Protein AF-A0A848FCV7-F1 (afdb_monomer_lite)

Sequence (143 aa):
MVLKLSHLGAALLLAWAVGASAADIEPARCVAVLKLHSNDLAEQVKDGNAARRPELLQTLRQGAAFIGSAYLHDDLGDEDSAKDRLAAAEDEVRQLDAPQARALRTRCSTQADTLMQQAPGWQRKVVDHFAQARMKKLLQPPH

Organism: NCBI:txid2728836

Foldseek 3Di:
DDDDDDDDDPPPPPPPPPPPPPPPDPLLLLLLLLVVVLLVLLVCVLVPPVVSLVVSLLSQLLSLLSVLCDVVPDDPPDPPVSVVSNVVSNVVLVPDDPVRSVVSNVVSSVVSVVSLVPDDPVSSVVSNVRSVVVSVVSNDDDD

Secondary structure (DSSP, 8-state):
--------------------------HHHHHHHHHHHHHHHHHHHHTT-GGGHHHHHHHHHHHHHHHHHHHHHS-TT-HHHHHHHHHHHHHHHHTS-HHHHHHHHHHHHHHHHHHHHHS-HHHHHHHHHHHHHHHHHHTSPP-

Radius of gyration: 22.51 Å; chains: 1; bounding box: 93×53×38 Å

Structure (mmCIF, N/CA/C/O backbone):
data_AF-A0A848FCV7-F1
#
_entry.id   AF-A0A848FCV7-F1
#
loop_
_atom_site.group_PDB
_atom_site.id
_atom_site.type_symbol
_atom_site.label_atom_id
_atom_site.label_alt_id
_atom_site.label_comp_id
_atom_site.label_asym_id
_atom_site.label_entity_id
_atom_site.label_seq_id
_atom_site.pdbx_PDB_ins_code
_atom_site.Cartn_x
_atom_site.Cartn_y
_atom_site.Cartn_z
_atom_site.occupancy
_atom_site.B_iso_or_equiv
_atom_site.auth_seq_id
_atom_site.auth_comp_id
_atom_site.auth_asym_id
_atom_site.auth_atom_id
_atom_site.pdbx_PDB_model_num
ATOM 1 N N . MET A 1 1 ? 67.221 -35.406 6.181 1.00 43.88 1 MET A N 1
ATOM 2 C CA . MET A 1 1 ? 67.303 -34.012 6.668 1.00 43.88 1 MET A CA 1
ATOM 3 C C . MET A 1 1 ? 67.290 -33.082 5.467 1.00 43.88 1 MET A C 1
ATOM 5 O O . MET A 1 1 ? 68.265 -33.097 4.742 1.00 43.88 1 MET A O 1
ATOM 9 N N . VAL A 1 2 ? 66.183 -32.378 5.223 1.00 37.88 2 VAL A N 1
ATOM 10 C CA . VAL A 1 2 ? 66.076 -30.936 4.910 1.00 37.88 2 VAL A CA 1
ATOM 11 C C . VAL A 1 2 ? 64.573 -30.635 4.926 1.00 37.88 2 VAL A C 1
ATOM 13 O O . VAL A 1 2 ? 63.785 -31.276 4.237 1.00 37.88 2 VAL A O 1
ATOM 16 N N . LEU A 1 3 ? 64.203 -29.701 5.796 1.00 41.06 3 LEU A N 1
ATOM 17 C CA . LEU A 1 3 ? 62.869 -29.154 6.009 1.00 41.06 3 LEU A CA 1
ATOM 18 C C . LEU A 1 3 ? 62.453 -28.306 4.793 1.00 41.06 3 LEU A C 1
ATOM 20 O O . LEU A 1 3 ? 63.220 -27.440 4.378 1.00 41.06 3 LEU A O 1
ATOM 24 N N . LYS A 1 4 ? 61.224 -28.461 4.291 1.00 39.59 4 LYS A N 1
ATOM 25 C CA . LYS A 1 4 ? 60.526 -27.378 3.581 1.00 39.59 4 LYS A CA 1
ATOM 26 C C . LYS A 1 4 ? 59.099 -27.274 4.102 1.00 39.59 4 LYS A C 1
ATOM 28 O O . LYS A 1 4 ? 58.215 -28.041 3.738 1.00 39.59 4 LYS A O 1
ATOM 33 N N . LEU A 1 5 ? 58.952 -26.336 5.029 1.00 48.72 5 LEU A N 1
ATOM 34 C CA . LEU A 1 5 ? 57.700 -25.844 5.572 1.00 48.72 5 LEU A CA 1
ATOM 35 C C . LEU A 1 5 ? 57.118 -24.784 4.624 1.00 48.72 5 LEU A C 1
ATOM 37 O O . LEU A 1 5 ? 57.869 -23.983 4.070 1.00 48.72 5 LEU A O 1
ATOM 41 N N . SER A 1 6 ? 55.785 -24.739 4.590 1.00 46.28 6 SER A N 1
ATOM 42 C CA . SER A 1 6 ? 54.948 -23.571 4.281 1.00 46.28 6 SER A CA 1
ATOM 43 C C . SER A 1 6 ? 54.728 -23.222 2.805 1.00 46.28 6 SER A C 1
ATOM 45 O O . SER A 1 6 ? 55.621 -22.730 2.133 1.00 46.28 6 SER A O 1
ATOM 47 N N . HIS A 1 7 ? 53.480 -23.370 2.341 1.00 38.41 7 HIS A N 1
ATOM 48 C CA . HIS A 1 7 ? 52.591 -22.219 2.126 1.00 38.41 7 HIS A CA 1
ATOM 49 C C . HIS A 1 7 ? 51.114 -22.638 1.961 1.00 38.41 7 HIS A C 1
ATOM 51 O O . HIS A 1 7 ? 50.757 -23.393 1.067 1.00 38.41 7 HIS A O 1
ATOM 57 N N . LEU A 1 8 ? 50.281 -22.078 2.848 1.00 49.94 8 LEU A N 1
ATOM 58 C CA . LEU A 1 8 ? 49.039 -21.358 2.532 1.00 49.94 8 LEU A CA 1
ATOM 59 C C . LEU A 1 8 ? 47.973 -22.105 1.709 1.00 49.94 8 LEU A C 1
ATOM 61 O O . LEU A 1 8 ? 47.823 -21.887 0.513 1.00 49.94 8 LEU A O 1
ATOM 65 N N . GLY A 1 9 ? 47.133 -22.876 2.399 1.00 43.66 9 GLY A N 1
ATOM 66 C CA . GLY A 1 9 ? 45.802 -23.253 1.918 1.00 43.66 9 GLY A CA 1
ATOM 67 C C . GLY A 1 9 ? 44.734 -22.577 2.771 1.00 43.66 9 GLY A C 1
ATOM 68 O O . GLY A 1 9 ? 44.090 -23.233 3.583 1.00 43.66 9 GLY A O 1
ATOM 69 N N . ALA A 1 10 ? 44.598 -21.254 2.655 1.00 46.19 10 ALA A N 1
ATOM 70 C CA . ALA A 1 10 ? 43.501 -20.523 3.280 1.00 46.19 10 ALA A CA 1
ATOM 71 C C . ALA A 1 10 ? 42.193 -20.922 2.582 1.00 46.19 10 ALA A C 1
ATOM 73 O O . ALA A 1 10 ? 41.866 -20.415 1.511 1.00 46.19 10 ALA A O 1
ATOM 74 N N . ALA A 1 11 ? 41.462 -21.864 3.176 1.00 48.19 11 ALA A N 1
ATOM 75 C CA . ALA A 1 11 ? 40.100 -22.180 2.782 1.00 48.19 11 ALA A CA 1
ATOM 76 C C . ALA A 1 11 ? 39.195 -21.003 3.176 1.00 48.19 11 ALA A C 1
ATOM 78 O O . ALA A 1 11 ? 38.645 -20.958 4.276 1.00 48.19 11 ALA A O 1
ATOM 79 N N . LEU A 1 12 ? 39.065 -20.024 2.278 1.00 48.84 12 LEU A N 1
ATOM 80 C CA . LEU A 1 12 ? 37.939 -19.101 2.296 1.00 48.84 12 LEU A CA 1
ATOM 81 C C . LEU A 1 12 ? 36.681 -19.912 1.979 1.00 48.84 12 LEU A C 1
ATOM 83 O O . LEU A 1 12 ? 36.323 -20.124 0.822 1.00 48.84 12 LEU A O 1
ATOM 87 N N . LEU A 1 13 ? 36.005 -20.367 3.030 1.00 48.03 13 LEU A N 1
ATOM 88 C CA . LEU A 1 13 ? 34.578 -20.631 2.962 1.00 48.03 13 LEU A CA 1
ATOM 89 C C . LEU A 1 13 ? 33.916 -19.284 2.668 1.00 48.03 13 LEU A C 1
ATOM 91 O O . LEU A 1 13 ? 33.736 -18.455 3.560 1.00 48.03 13 LEU A O 1
ATOM 95 N N . LEU A 1 14 ? 33.620 -19.047 1.389 1.00 46.22 14 LEU A N 1
ATOM 96 C CA . LEU A 1 14 ? 32.688 -18.018 0.957 1.00 46.22 14 LEU A CA 1
ATOM 97 C C . LEU A 1 14 ? 31.359 -18.317 1.645 1.00 46.22 14 LEU A C 1
ATOM 99 O O . LEU A 1 14 ? 30.570 -19.144 1.190 1.00 46.22 14 LEU A O 1
ATOM 103 N N . ALA A 1 15 ? 31.143 -17.653 2.776 1.00 44.25 15 ALA A N 1
ATOM 104 C CA . ALA A 1 15 ? 29.830 -17.468 3.337 1.00 44.25 15 ALA A CA 1
ATOM 105 C C . ALA A 1 15 ? 28.967 -16.854 2.231 1.00 44.25 15 ALA A C 1
ATOM 107 O O . ALA A 1 15 ? 29.080 -15.667 1.924 1.00 44.25 15 ALA A O 1
ATOM 108 N N . TRP A 1 16 ? 28.108 -17.669 1.621 1.00 46.19 16 TRP A N 1
ATOM 109 C CA . TRP A 1 16 ? 26.892 -17.197 0.973 1.00 46.19 16 TRP A CA 1
ATOM 110 C C . TRP A 1 16 ? 25.992 -16.646 2.081 1.00 46.19 16 TRP A C 1
ATOM 112 O O . TRP A 1 16 ? 25.013 -17.257 2.502 1.00 46.19 16 TRP A O 1
ATOM 122 N N . ALA A 1 17 ? 26.390 -15.496 2.622 1.00 39.59 17 ALA A N 1
ATOM 123 C CA . ALA A 1 17 ? 25.486 -14.647 3.352 1.00 39.59 17 ALA A CA 1
ATOM 124 C C . ALA A 1 17 ? 24.429 -14.228 2.337 1.00 39.59 17 ALA A C 1
ATOM 126 O O . ALA A 1 17 ? 24.737 -13.628 1.308 1.00 39.59 17 ALA A O 1
ATOM 127 N N . VAL A 1 18 ? 23.204 -14.640 2.638 1.00 45.25 18 VAL A N 1
ATOM 128 C CA . VAL A 1 18 ? 21.942 -14.290 2.003 1.00 45.25 18 VAL A CA 1
ATOM 129 C C . VAL A 1 18 ? 21.833 -12.767 1.924 1.00 45.25 18 VAL A C 1
ATOM 131 O O . VAL A 1 18 ? 21.193 -12.109 2.734 1.00 45.25 18 VAL A O 1
ATOM 134 N N . GLY A 1 19 ? 22.502 -12.197 0.935 1.00 32.41 19 GLY A N 1
ATOM 135 C CA . GLY A 1 19 ? 22.149 -10.938 0.334 1.00 32.41 19 GLY A CA 1
ATOM 136 C C . GLY A 1 19 ? 21.195 -11.286 -0.785 1.00 32.41 19 GLY A C 1
ATOM 137 O O . GLY A 1 19 ? 21.578 -11.265 -1.950 1.00 32.41 19 GLY A O 1
ATOM 138 N N . ALA A 1 20 ? 19.936 -11.566 -0.443 1.00 35.88 20 ALA A N 1
ATOM 139 C CA . ALA A 1 20 ? 18.912 -10.944 -1.256 1.00 35.88 20 ALA A CA 1
ATOM 140 C C . ALA A 1 20 ? 19.240 -9.452 -1.144 1.00 35.88 20 ALA A C 1
ATOM 142 O O . ALA A 1 20 ? 18.878 -8.792 -0.169 1.00 35.88 20 ALA A O 1
ATOM 143 N N . SER A 1 21 ? 20.018 -8.943 -2.103 1.00 34.16 21 SER A N 1
ATOM 144 C CA . SER A 1 21 ? 19.966 -7.536 -2.442 1.00 34.16 21 SER A CA 1
ATOM 145 C C . SER A 1 21 ? 18.487 -7.169 -2.508 1.00 34.16 21 SER A C 1
ATOM 147 O O . SER A 1 21 ? 17.623 -8.035 -2.692 1.00 34.16 21 SER A O 1
ATOM 149 N N . ALA A 1 22 ? 18.158 -5.902 -2.314 1.00 43.44 22 ALA A N 1
ATOM 150 C CA . ALA A 1 22 ? 16.884 -5.400 -2.782 1.00 43.44 22 ALA A CA 1
ATOM 151 C C . ALA A 1 22 ? 16.802 -5.683 -4.296 1.00 43.44 22 ALA A C 1
ATOM 153 O O . ALA A 1 22 ? 17.157 -4.843 -5.105 1.00 43.44 22 ALA A O 1
ATOM 154 N N . ALA A 1 23 ? 16.466 -6.917 -4.676 1.00 42.84 23 ALA A N 1
ATOM 155 C CA . ALA A 1 23 ? 15.931 -7.256 -5.964 1.00 42.84 23 ALA A CA 1
ATOM 156 C C . ALA A 1 23 ? 14.720 -6.353 -6.033 1.00 42.84 23 ALA A C 1
ATOM 158 O O . ALA A 1 23 ? 13.854 -6.448 -5.152 1.00 42.84 23 ALA A O 1
ATOM 159 N N . ASP A 1 24 ? 14.777 -5.399 -6.954 1.00 52.03 24 ASP A N 1
ATOM 160 C CA . ASP A 1 24 ? 13.740 -4.410 -7.159 1.00 52.03 24 ASP A CA 1
ATOM 161 C C . ASP A 1 24 ? 12.402 -5.138 -7.091 1.00 52.03 24 ASP A C 1
ATOM 163 O O . ASP A 1 24 ? 12.111 -6.034 -7.886 1.00 52.03 24 ASP A O 1
ATOM 167 N N . ILE A 1 25 ? 11.640 -4.881 -6.023 1.00 60.38 25 ILE A N 1
ATOM 168 C CA . ILE A 1 25 ? 10.327 -5.493 -5.912 1.00 60.38 25 ILE A CA 1
ATOM 169 C C . ILE A 1 25 ? 9.525 -4.841 -7.020 1.00 60.38 25 ILE A C 1
ATOM 171 O O . ILE A 1 25 ? 9.331 -3.624 -6.992 1.00 60.38 25 ILE A O 1
ATOM 175 N N . GLU A 1 26 ? 9.085 -5.657 -7.976 1.00 78.75 26 GLU A N 1
ATOM 176 C CA . GLU A 1 26 ? 8.253 -5.205 -9.084 1.00 78.75 26 GLU A CA 1
ATOM 177 C C . GLU A 1 26 ? 7.138 -4.294 -8.550 1.00 78.75 26 GLU A C 1
ATOM 179 O O . GLU A 1 26 ? 6.340 -4.742 -7.711 1.00 78.75 26 GLU A O 1
ATOM 184 N N . PRO A 1 27 ? 7.059 -3.021 -8.989 1.00 85.38 27 PRO A N 1
ATOM 185 C CA . PRO A 1 27 ? 6.100 -2.058 -8.456 1.00 85.38 27 PRO A CA 1
ATOM 186 C C . PRO A 1 27 ? 4.661 -2.583 -8.461 1.00 85.38 27 PRO A C 1
ATOM 188 O O . PRO A 1 27 ? 3.917 -2.343 -7.510 1.00 85.38 27 PRO A O 1
ATOM 191 N N . ALA A 1 28 ? 4.291 -3.381 -9.469 1.00 87.50 28 ALA A N 1
ATOM 192 C CA . ALA A 1 28 ? 2.991 -4.042 -9.552 1.00 87.50 28 ALA A CA 1
ATOM 193 C C . ALA A 1 28 ? 2.707 -4.966 -8.351 1.00 87.50 28 ALA A C 1
ATOM 195 O O . ALA A 1 28 ? 1.608 -4.919 -7.800 1.00 87.50 28 ALA A O 1
ATOM 196 N N . ARG A 1 29 ? 3.692 -5.740 -7.868 1.00 91.69 29 ARG A N 1
ATOM 197 C CA . ARG A 1 29 ? 3.547 -6.598 -6.672 1.00 91.69 29 ARG A CA 1
ATOM 198 C C . ARG A 1 29 ? 3.391 -5.776 -5.400 1.00 91.69 29 ARG A C 1
ATOM 200 O O . ARG A 1 29 ? 2.607 -6.147 -4.523 1.00 91.69 29 ARG A O 1
ATOM 207 N N . CYS A 1 30 ? 4.076 -4.636 -5.306 1.00 93.56 30 CYS A N 1
ATOM 208 C CA . CYS A 1 30 ? 3.884 -3.723 -4.183 1.00 93.56 30 CYS A CA 1
ATOM 209 C C . CYS A 1 30 ? 2.519 -3.034 -4.197 1.00 93.56 30 CYS A C 1
ATOM 211 O O . CYS A 1 30 ? 1.863 -2.964 -3.155 1.00 93.56 30 CYS A O 1
ATOM 213 N N . VAL A 1 31 ? 2.044 -2.587 -5.360 1.00 92.38 31 VAL A N 1
ATOM 214 C CA . VAL A 1 31 ? 0.684 -2.051 -5.494 1.00 92.38 31 VAL A CA 1
ATOM 215 C C . VAL A 1 31 ? -0.347 -3.132 -5.162 1.00 92.38 31 VAL A C 1
ATOM 217 O O . VAL A 1 31 ? -1.275 -2.856 -4.404 1.00 92.38 31 VAL A O 1
ATOM 220 N N . ALA A 1 32 ? -0.161 -4.365 -5.636 1.00 94.19 32 ALA A N 1
ATOM 221 C CA . ALA A 1 32 ? -1.057 -5.488 -5.371 1.00 94.19 32 ALA A CA 1
ATOM 222 C C . ALA A 1 32 ? -1.190 -5.803 -3.871 1.00 94.19 32 ALA A C 1
ATOM 224 O O . ALA A 1 32 ? -2.304 -5.819 -3.342 1.00 94.19 32 ALA A O 1
ATOM 225 N N . VAL A 1 33 ? -0.076 -5.991 -3.150 1.00 97.31 33 VAL A N 1
ATOM 226 C CA . VAL A 1 33 ? -0.127 -6.331 -1.714 1.00 97.31 33 VAL A CA 1
ATOM 227 C C . VAL A 1 33 ? -0.721 -5.201 -0.867 1.00 97.31 33 VAL A C 1
ATOM 229 O O . VAL A 1 33 ? -1.471 -5.458 0.076 1.00 97.31 33 VAL A O 1
ATOM 232 N N . LEU A 1 34 ? -0.431 -3.941 -1.211 1.00 97.00 34 LEU A N 1
ATOM 233 C CA . LEU A 1 34 ? -0.989 -2.779 -0.517 1.00 97.00 34 LEU A CA 1
ATOM 234 C C . LEU A 1 34 ? -2.476 -2.601 -0.842 1.00 97.00 34 LEU A C 1
ATOM 236 O O . LEU A 1 34 ? -3.254 -2.257 0.048 1.00 97.00 34 LEU A O 1
ATOM 240 N N . LYS A 1 35 ? -2.897 -2.885 -2.082 1.00 95.38 35 LYS A N 1
ATOM 241 C CA . LYS A 1 35 ? -4.305 -2.855 -2.492 1.00 95.38 35 LYS A CA 1
ATOM 242 C C . LYS A 1 35 ? -5.122 -3.884 -1.721 1.00 95.38 35 LYS A C 1
ATOM 244 O O . LYS A 1 35 ? -6.136 -3.500 -1.141 1.00 95.38 35 LYS A O 1
ATOM 249 N N . LEU A 1 36 ? -4.680 -5.142 -1.675 1.00 97.06 36 LEU A N 1
ATOM 250 C CA . LEU A 1 36 ? -5.372 -6.202 -0.934 1.00 97.06 36 LEU A CA 1
ATOM 251 C C . LEU A 1 36 ? -5.502 -5.833 0.550 1.00 97.06 36 LEU A C 1
ATOM 253 O O . LEU A 1 36 ? -6.613 -5.789 1.067 1.00 97.06 36 LEU A O 1
ATOM 257 N N . HIS A 1 37 ? -4.408 -5.400 1.189 1.00 97.94 37 HIS A N 1
ATOM 258 C CA . HIS A 1 37 ? -4.454 -4.926 2.579 1.00 97.94 37 HIS A CA 1
ATOM 259 C C . HIS A 1 37 ? -5.404 -3.733 2.775 1.00 97.94 37 HIS A C 1
ATOM 261 O O . HIS A 1 37 ? -6.135 -3.665 3.760 1.00 97.94 37 HIS A O 1
ATOM 267 N N . SER A 1 38 ? -5.432 -2.782 1.836 1.00 97.94 38 SER A N 1
ATOM 268 C CA . SER A 1 38 ? -6.341 -1.633 1.918 1.00 97.94 38 SER A CA 1
ATOM 269 C C . SER A 1 38 ? -7.816 -2.019 1.775 1.00 97.94 38 SER A C 1
ATOM 271 O O . SER A 1 38 ? -8.666 -1.365 2.378 1.00 97.94 38 SER A O 1
ATOM 273 N N . ASN A 1 39 ? -8.128 -3.077 1.020 1.00 97.50 39 ASN A N 1
ATOM 274 C CA . ASN A 1 39 ? -9.490 -3.595 0.917 1.00 97.50 39 ASN A CA 1
ATOM 275 C C . ASN A 1 39 ? -9.920 -4.221 2.249 1.00 97.50 39 ASN A C 1
ATOM 277 O O . ASN A 1 39 ? -10.951 -3.813 2.780 1.00 97.50 39 ASN A O 1
ATOM 281 N N . ASP A 1 40 ? -9.085 -5.076 2.847 1.00 97.38 40 ASP A N 1
ATOM 282 C CA . ASP A 1 40 ? -9.356 -5.689 4.158 1.00 97.38 40 ASP A CA 1
ATOM 283 C C . ASP A 1 40 ? -9.551 -4.625 5.254 1.00 97.38 40 ASP A C 1
ATOM 285 O O . ASP A 1 40 ? -10.421 -4.728 6.121 1.00 97.38 40 ASP A O 1
ATOM 289 N N . LEU A 1 41 ? -8.738 -3.563 5.226 1.00 98.25 41 LEU A N 1
ATOM 290 C CA . LEU A 1 41 ? -8.887 -2.418 6.124 1.00 98.25 41 LEU A CA 1
ATOM 291 C C . LEU A 1 41 ? -10.195 -1.659 5.883 1.00 98.25 41 LEU A C 1
ATOM 293 O O . LEU A 1 41 ? -10.832 -1.219 6.839 1.00 98.25 41 LEU A O 1
ATOM 297 N N . ALA A 1 42 ? -10.583 -1.463 4.623 1.00 98.00 42 ALA A N 1
ATOM 298 C CA . ALA A 1 42 ? -11.822 -0.780 4.278 1.00 98.00 42 ALA A CA 1
ATOM 299 C C . ALA A 1 42 ? -13.052 -1.577 4.728 1.00 98.00 42 ALA A C 1
ATOM 301 O O . ALA A 1 42 ? -13.989 -0.969 5.241 1.00 98.00 42 ALA A O 1
ATOM 302 N N . GLU A 1 43 ? -13.030 -2.903 4.591 1.00 97.62 43 GLU A N 1
ATOM 303 C CA . GLU A 1 43 ? -14.061 -3.802 5.120 1.00 97.62 43 GLU A CA 1
ATOM 304 C C . GLU A 1 43 ? -14.175 -3.664 6.639 1.00 97.62 43 GLU A C 1
ATOM 306 O O . GLU A 1 43 ? -15.234 -3.291 7.133 1.00 97.62 43 GLU A O 1
ATOM 311 N N . GLN A 1 44 ? -13.064 -3.764 7.377 1.00 97.62 44 GLN A N 1
ATOM 312 C CA . GLN A 1 44 ? -13.068 -3.559 8.833 1.00 97.62 44 GLN A CA 1
ATOM 313 C C . GLN A 1 44 ? -13.646 -2.195 9.246 1.00 97.62 44 GLN A C 1
ATOM 315 O O . GLN A 1 44 ? -14.362 -2.094 10.242 1.00 97.62 44 GLN A O 1
ATOM 320 N N . VAL A 1 45 ? -13.339 -1.124 8.504 1.00 97.88 45 VAL A N 1
ATOM 321 C CA . VAL A 1 45 ? -13.894 0.210 8.784 1.00 97.88 45 VAL A CA 1
ATOM 322 C C . VAL A 1 45 ? -15.399 0.258 8.510 1.00 97.88 45 VAL A C 1
ATOM 324 O O . VAL A 1 45 ? -16.119 0.901 9.277 1.00 97.88 45 VAL A O 1
ATOM 327 N N . LYS A 1 46 ? -15.876 -0.389 7.440 1.00 96.06 46 LYS A N 1
ATOM 328 C CA . LYS A 1 46 ? -17.311 -0.501 7.128 1.00 96.06 46 LYS A CA 1
ATOM 329 C C . LYS A 1 46 ? -18.059 -1.315 8.178 1.00 96.06 46 LYS A C 1
ATOM 331 O O . LYS A 1 46 ? -19.162 -0.928 8.547 1.00 96.06 46 LYS A O 1
ATOM 336 N N . ASP A 1 47 ? -17.410 -2.331 8.731 1.00 96.44 47 ASP A N 1
ATOM 337 C CA . ASP A 1 47 ? -17.935 -3.183 9.803 1.00 96.44 47 ASP A CA 1
ATOM 338 C C . ASP A 1 47 ? -17.898 -2.505 11.187 1.00 96.44 47 ASP A C 1
ATOM 340 O O . ASP A 1 47 ? -18.211 -3.115 12.208 1.00 96.44 47 ASP A O 1
ATOM 344 N N . GLY A 1 48 ? -17.526 -1.221 11.245 1.00 96.31 48 GLY A N 1
ATOM 345 C CA . GLY A 1 48 ? -17.593 -0.397 12.451 1.00 96.31 48 GLY A CA 1
ATOM 346 C C . GLY A 1 48 ? -16.261 -0.201 13.173 1.00 96.31 48 GLY A C 1
ATOM 347 O O . GLY A 1 48 ? -16.198 0.586 14.120 1.00 96.31 48 GLY A O 1
ATOM 348 N N . ASN A 1 49 ? -15.162 -0.813 12.716 1.00 97.38 49 ASN A N 1
ATOM 349 C CA . ASN A 1 49 ? -13.835 -0.587 13.289 1.00 97.38 49 ASN A CA 1
ATOM 350 C C . ASN A 1 49 ? -13.211 0.724 12.776 1.00 97.38 49 ASN A C 1
ATOM 352 O O . ASN A 1 49 ? -12.221 0.752 12.038 1.00 97.38 49 ASN A O 1
ATOM 356 N N . ALA A 1 50 ? -13.792 1.852 13.190 1.00 95.69 50 ALA A N 1
ATOM 357 C CA . ALA A 1 50 ? -13.352 3.185 12.785 1.00 95.69 50 ALA A CA 1
ATOM 358 C C . ALA A 1 50 ? -11.888 3.489 13.164 1.00 95.69 50 ALA A C 1
ATOM 360 O O . ALA A 1 50 ? -11.253 4.315 12.505 1.00 95.69 50 ALA A O 1
ATOM 361 N N . ALA A 1 51 ? -11.324 2.795 14.159 1.00 97.62 51 ALA A N 1
ATOM 362 C CA . ALA A 1 51 ? -9.927 2.944 14.569 1.00 97.62 51 ALA A CA 1
ATOM 363 C C . ALA A 1 51 ? -8.922 2.533 13.475 1.00 97.62 51 ALA A C 1
ATOM 365 O O . ALA A 1 51 ? -7.772 2.962 13.514 1.00 97.62 51 ALA A O 1
ATOM 366 N N . ARG A 1 52 ? -9.341 1.760 12.460 1.00 98.06 52 ARG A N 1
ATOM 367 C CA . ARG A 1 52 ? -8.491 1.365 11.318 1.00 98.06 52 ARG A CA 1
ATOM 368 C C . ARG A 1 52 ? -8.368 2.448 10.242 1.00 98.06 52 ARG A C 1
ATOM 370 O O . ARG A 1 52 ? -7.532 2.329 9.349 1.00 98.06 52 ARG A O 1
ATOM 377 N N . ARG A 1 53 ? -9.151 3.534 10.322 1.00 97.88 53 ARG A N 1
ATOM 378 C CA . ARG A 1 53 ? -9.150 4.631 9.333 1.00 97.88 53 ARG A CA 1
ATOM 379 C C . ARG A 1 53 ? -7.766 5.251 9.077 1.00 97.88 53 ARG A C 1
ATOM 381 O O . ARG A 1 53 ? -7.449 5.445 7.903 1.00 97.88 53 ARG A O 1
ATOM 388 N N . PRO A 1 54 ? -6.932 5.553 10.094 1.00 98.31 54 PRO A N 1
ATOM 389 C CA . PRO A 1 54 ? -5.593 6.092 9.855 1.00 98.31 54 PRO A CA 1
ATOM 390 C C . PRO A 1 54 ? -4.680 5.108 9.114 1.00 98.31 54 PRO A C 1
ATOM 392 O O . PRO A 1 54 ? -3.960 5.516 8.206 1.00 98.31 54 PRO A O 1
ATOM 395 N N . GLU A 1 55 ? -4.748 3.814 9.444 1.00 98.19 55 GLU A N 1
ATOM 396 C CA . GLU A 1 55 ? -3.956 2.782 8.760 1.00 98.19 55 GLU A CA 1
ATOM 397 C C . GLU A 1 55 ? -4.408 2.588 7.309 1.00 98.19 55 GLU A C 1
ATOM 399 O O . GLU A 1 55 ? -3.573 2.446 6.414 1.00 98.19 55 GLU A O 1
ATOM 404 N N . LEU A 1 56 ? -5.719 2.648 7.055 1.00 98.44 56 LEU A N 1
ATOM 405 C CA . LEU A 1 56 ? -6.265 2.628 5.698 1.00 98.44 56 LEU A CA 1
ATOM 406 C C . LEU A 1 56 ? -5.719 3.796 4.880 1.00 98.44 56 LEU A C 1
ATOM 408 O O . LEU A 1 56 ? -5.191 3.590 3.789 1.00 98.44 56 LEU A O 1
ATOM 412 N N . LEU A 1 57 ? -5.796 5.015 5.418 1.00 98.38 57 LEU A N 1
ATOM 413 C CA . LEU A 1 57 ? -5.282 6.195 4.729 1.00 98.38 57 LEU A CA 1
ATOM 414 C C . LEU A 1 57 ? -3.776 6.078 4.452 1.00 98.38 57 LEU A C 1
ATOM 416 O O . LEU A 1 57 ? -3.337 6.402 3.350 1.00 98.38 57 LEU A O 1
ATOM 420 N N . GLN A 1 58 ? -2.993 5.594 5.420 1.00 98.19 58 GLN A N 1
ATOM 421 C CA . GLN A 1 58 ? -1.555 5.396 5.242 1.00 98.19 58 GLN A CA 1
ATOM 422 C C . GLN A 1 58 ? -1.247 4.355 4.159 1.00 98.19 58 GLN A C 1
ATOM 424 O O . GLN A 1 58 ? -0.412 4.606 3.294 1.00 98.19 58 GLN A O 1
ATOM 429 N N . THR A 1 59 ? -1.960 3.230 4.146 1.00 97.94 59 THR A N 1
ATOM 430 C CA . THR A 1 59 ? -1.776 2.178 3.133 1.00 97.94 59 THR A CA 1
ATOM 431 C C . THR A 1 59 ? -2.110 2.698 1.730 1.00 97.94 59 THR A C 1
ATOM 433 O O . THR A 1 59 ? -1.394 2.424 0.768 1.00 97.94 59 THR A O 1
ATOM 436 N N . LEU A 1 60 ? -3.162 3.514 1.604 1.00 97.19 60 LEU A N 1
ATOM 437 C CA . LEU A 1 60 ? -3.544 4.146 0.338 1.00 97.19 60 LEU A CA 1
ATOM 438 C C . LEU A 1 60 ? -2.507 5.167 -0.148 1.00 97.19 60 LEU A C 1
ATOM 440 O O . LEU A 1 60 ? -2.237 5.228 -1.347 1.00 97.19 60 LEU A O 1
ATOM 444 N N . ARG A 1 61 ? -1.897 5.938 0.762 1.00 96.81 61 ARG A N 1
ATOM 445 C CA . ARG A 1 61 ? -0.765 6.826 0.440 1.00 96.81 61 ARG A CA 1
ATOM 446 C C . ARG A 1 61 ? 0.430 6.035 -0.077 1.00 96.81 61 ARG A C 1
ATOM 448 O O . ARG A 1 61 ? 1.008 6.409 -1.091 1.00 96.81 61 ARG A O 1
ATOM 455 N N . GLN A 1 62 ? 0.763 4.932 0.590 1.00 95.69 62 GLN A N 1
ATOM 456 C CA . GLN A 1 62 ? 1.877 4.074 0.197 1.00 95.69 62 GLN A CA 1
ATOM 457 C C . GLN A 1 62 ? 1.658 3.459 -1.192 1.00 95.69 62 GLN A C 1
ATOM 459 O O . GLN A 1 62 ? 2.554 3.510 -2.028 1.00 95.69 62 GLN A O 1
ATOM 464 N N . GLY A 1 63 ? 0.451 2.964 -1.487 1.00 93.25 63 GLY A N 1
ATOM 465 C CA . GLY A 1 63 ? 0.118 2.466 -2.827 1.00 93.25 63 GLY A CA 1
ATOM 466 C C . GLY A 1 63 ? 0.195 3.55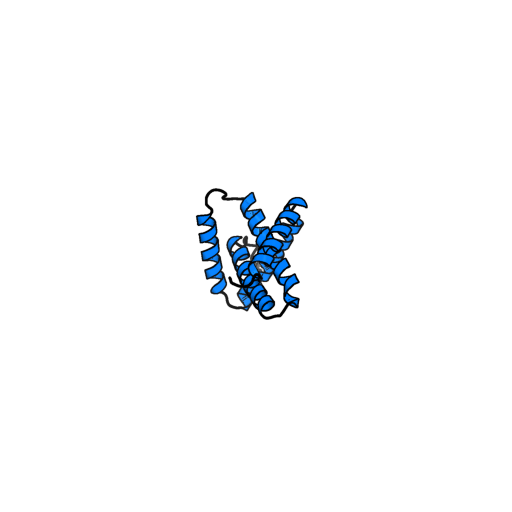5 -3.904 1.00 93.25 63 GLY A C 1
ATOM 467 O O . GLY A 1 63 ? 0.707 3.324 -4.996 1.00 93.25 63 GLY A O 1
ATOM 468 N N . ALA A 1 64 ? -0.256 4.770 -3.590 1.00 92.06 64 ALA A N 1
ATOM 469 C CA . ALA A 1 64 ? -0.211 5.903 -4.510 1.00 92.06 64 ALA A CA 1
ATOM 470 C C . ALA A 1 64 ? 1.213 6.416 -4.790 1.00 92.06 64 ALA A C 1
ATOM 472 O O . ALA A 1 64 ? 1.465 6.906 -5.890 1.00 92.06 64 ALA A O 1
ATOM 473 N N . ALA A 1 65 ? 2.150 6.264 -3.849 1.00 91.12 65 ALA A N 1
ATOM 474 C CA . ALA A 1 65 ? 3.559 6.594 -4.066 1.00 91.12 65 ALA A CA 1
ATOM 475 C C . ALA A 1 65 ? 4.180 5.763 -5.207 1.00 91.12 65 ALA A C 1
ATOM 477 O O . ALA A 1 65 ? 4.923 6.307 -6.020 1.00 91.12 65 ALA A O 1
ATOM 478 N N . PHE A 1 66 ? 3.807 4.482 -5.321 1.00 86.94 66 PHE A N 1
ATOM 479 C CA . PHE A 1 66 ? 4.239 3.609 -6.420 1.00 86.94 66 PHE A CA 1
ATOM 480 C C . PHE A 1 66 ? 3.601 3.968 -7.765 1.00 86.94 66 PHE A C 1
ATOM 482 O O . PHE A 1 66 ? 4.265 3.921 -8.797 1.00 86.94 66 PHE A O 1
ATOM 489 N N . ILE A 1 67 ? 2.319 4.347 -7.769 1.00 72.94 67 ILE A N 1
ATOM 490 C CA . ILE A 1 67 ? 1.638 4.788 -8.997 1.00 72.94 67 ILE A CA 1
ATOM 491 C C . ILE A 1 67 ? 2.275 6.087 -9.500 1.00 72.94 67 ILE A C 1
ATOM 493 O O . ILE A 1 67 ? 2.544 6.217 -10.690 1.00 72.94 67 ILE A O 1
ATOM 497 N N . GLY A 1 68 ? 2.573 7.023 -8.593 1.00 63.28 68 GLY A N 1
ATOM 498 C CA . GLY A 1 68 ? 3.263 8.269 -8.921 1.00 63.28 68 GLY A CA 1
ATOM 499 C C . GLY A 1 68 ? 4.657 8.043 -9.508 1.00 63.28 68 GLY A C 1
ATOM 500 O O . GLY A 1 68 ? 5.003 8.707 -10.478 1.00 63.28 68 GLY A O 1
ATOM 501 N N . SER A 1 69 ? 5.438 7.093 -8.977 1.00 58.03 69 SER A N 1
ATOM 502 C CA . SER A 1 69 ? 6.753 6.762 -9.539 1.00 58.03 69 SER A CA 1
ATOM 503 C C . SER A 1 69 ? 6.649 6.048 -10.889 1.00 58.03 69 SER A C 1
ATOM 505 O O . SER A 1 69 ? 7.384 6.400 -11.801 1.00 58.03 69 SER A O 1
ATOM 507 N N . ALA A 1 70 ? 5.722 5.098 -11.055 1.00 58.09 70 ALA A N 1
ATOM 508 C CA . ALA A 1 70 ? 5.535 4.393 -12.327 1.00 58.09 70 ALA A CA 1
ATOM 509 C C . ALA A 1 70 ? 5.090 5.352 -13.447 1.00 58.09 70 ALA A C 1
ATOM 511 O O . ALA A 1 70 ? 5.703 5.375 -14.506 1.00 58.09 70 ALA A O 1
ATOM 512 N N . TYR A 1 71 ? 4.127 6.241 -13.167 1.00 49.94 71 TYR A N 1
ATOM 513 C CA . TYR A 1 71 ? 3.645 7.261 -14.112 1.00 49.94 71 TYR A CA 1
ATOM 514 C C . TYR A 1 71 ? 4.745 8.248 -14.558 1.00 49.94 71 TYR A C 1
ATOM 516 O O . TYR A 1 71 ? 4.620 8.889 -15.598 1.00 49.94 71 TYR A O 1
ATOM 524 N N . LEU A 1 72 ? 5.810 8.404 -13.762 1.00 49.41 72 LEU A N 1
ATOM 525 C CA . LEU A 1 72 ? 6.920 9.321 -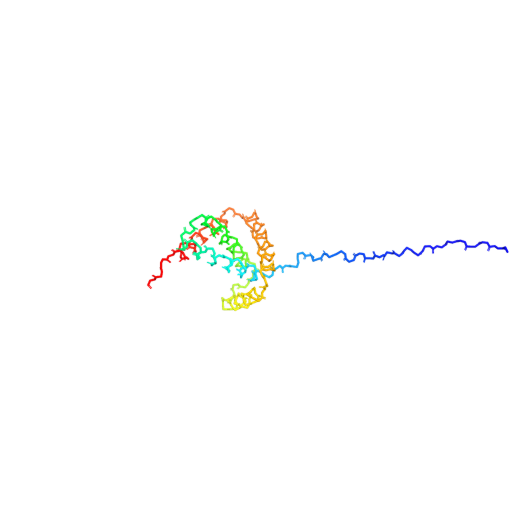14.037 1.00 49.41 72 LEU A CA 1
ATOM 526 C C . LEU A 1 72 ? 8.150 8.644 -14.656 1.00 49.41 72 LEU A C 1
ATOM 528 O O . LEU A 1 72 ? 8.967 9.354 -15.242 1.00 49.41 72 LEU A O 1
ATOM 532 N N . HIS A 1 73 ? 8.308 7.325 -14.505 1.00 50.06 73 HIS A N 1
ATOM 533 C CA . HIS A 1 73 ? 9.552 6.630 -14.843 1.00 50.06 73 HIS A CA 1
ATOM 534 C C . HIS A 1 73 ? 9.456 5.635 -16.004 1.00 50.06 73 HIS A C 1
ATOM 536 O O . HIS A 1 73 ? 10.490 5.431 -16.629 1.00 50.06 73 HIS A O 1
ATOM 542 N N . ASP A 1 74 ? 8.289 5.066 -16.338 1.00 48.09 74 ASP A N 1
ATOM 543 C CA . ASP A 1 74 ? 8.147 4.238 -17.550 1.00 48.09 74 ASP A CA 1
ATOM 544 C C . ASP A 1 74 ? 6.674 3.949 -17.916 1.00 48.09 74 ASP A C 1
ATOM 546 O O . ASP A 1 74 ? 5.829 3.769 -17.042 1.00 48.09 74 ASP A O 1
ATOM 550 N N . ASP A 1 75 ? 6.394 3.846 -19.221 1.00 47.22 75 ASP A N 1
ATOM 551 C CA . ASP A 1 75 ? 5.164 3.297 -19.836 1.00 47.22 75 ASP A CA 1
ATOM 552 C C . ASP A 1 75 ? 3.836 4.096 -19.788 1.00 47.22 75 ASP A C 1
ATOM 554 O O . ASP A 1 75 ? 2.752 3.517 -19.680 1.00 47.22 75 ASP A O 1
ATOM 558 N N . LEU A 1 76 ? 3.836 5.408 -20.055 1.00 44.81 76 LEU A N 1
ATOM 559 C CA . LEU A 1 76 ? 2.604 6.094 -20.517 1.00 44.81 76 LEU A CA 1
ATOM 560 C C . LEU A 1 76 ? 2.289 5.836 -21.997 1.00 44.81 76 LEU A C 1
ATOM 562 O O . LEU A 1 76 ? 2.090 6.767 -22.777 1.00 44.81 76 LEU A O 1
ATOM 566 N N . GLY A 1 77 ? 2.235 4.563 -22.377 1.00 54.25 77 GLY A N 1
ATOM 567 C CA . GLY A 1 77 ? 1.688 4.138 -23.664 1.00 54.25 77 GLY A CA 1
ATOM 568 C C . GLY A 1 77 ? 0.415 3.308 -23.534 1.00 54.25 77 GLY A C 1
ATOM 569 O O . GLY A 1 77 ? -0.465 3.427 -24.383 1.00 54.25 77 GLY A O 1
ATOM 570 N N . ASP A 1 78 ? 0.305 2.487 -22.484 1.00 71.94 78 ASP A N 1
ATOM 571 C CA . ASP A 1 78 ? -0.674 1.399 -22.448 1.00 71.94 78 ASP A CA 1
ATOM 572 C C . ASP A 1 78 ? -1.221 1.146 -21.031 1.00 71.94 78 ASP A C 1
ATOM 574 O O . ASP A 1 78 ? -0.641 0.431 -20.208 1.00 71.94 78 ASP A O 1
ATOM 578 N N . GLU A 1 79 ? -2.371 1.765 -20.751 1.00 76.06 79 GLU A N 1
ATOM 579 C CA . GLU A 1 79 ? -3.126 1.579 -19.509 1.00 76.06 79 GLU A CA 1
ATOM 580 C C . GLU A 1 79 ? -3.584 0.123 -19.327 1.00 76.06 79 GLU A C 1
ATOM 582 O O . GLU A 1 79 ? -3.663 -0.359 -18.194 1.00 76.06 79 GLU A O 1
ATOM 587 N N . ASP A 1 80 ? -3.867 -0.588 -20.417 1.00 80.69 80 ASP A N 1
ATOM 588 C CA . ASP A 1 80 ? -4.372 -1.956 -20.361 1.00 80.69 80 ASP A CA 1
ATOM 589 C C . ASP A 1 80 ? -3.250 -2.922 -19.964 1.00 80.69 80 ASP A C 1
ATOM 591 O O . ASP A 1 80 ? -3.422 -3.706 -19.032 1.00 80.69 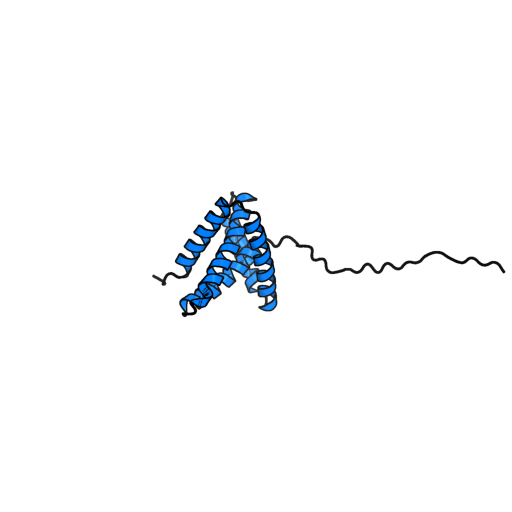80 ASP A O 1
ATOM 595 N N . SER A 1 81 ? -2.045 -2.750 -20.511 1.00 78.94 81 SER A N 1
ATOM 596 C CA . SER A 1 81 ? -0.846 -3.468 -20.053 1.00 78.94 81 SER A CA 1
ATOM 597 C C . SER A 1 81 ? -0.542 -3.233 -18.566 1.00 78.94 81 SER A C 1
ATOM 599 O O . SER A 1 81 ? -0.146 -4.153 -17.843 1.00 78.94 81 SER A O 1
ATOM 601 N N . ALA A 1 82 ? -0.739 -2.011 -18.061 1.00 77.94 82 ALA A N 1
ATOM 602 C CA . ALA A 1 82 ? -0.558 -1.721 -16.638 1.00 77.94 82 ALA A CA 1
ATOM 603 C C . ALA A 1 82 ? -1.615 -2.424 -15.762 1.00 77.94 82 ALA A C 1
ATOM 605 O O . ALA A 1 82 ? -1.284 -2.938 -14.687 1.00 77.94 82 ALA A O 1
ATOM 606 N N . LYS A 1 83 ? -2.874 -2.481 -16.221 1.00 81.69 83 LYS A N 1
ATOM 607 C CA . LYS A 1 83 ? -3.948 -3.229 -15.546 1.00 81.69 83 LYS A CA 1
ATOM 608 C C . LYS A 1 83 ? -3.664 -4.726 -15.532 1.00 81.69 83 LYS A C 1
ATOM 610 O O . LYS A 1 83 ? -3.816 -5.334 -14.476 1.00 81.69 83 LYS A O 1
ATOM 615 N N . ASP A 1 84 ? -3.211 -5.291 -16.646 1.00 85.38 84 ASP A N 1
ATOM 616 C CA . ASP A 1 84 ? -2.895 -6.717 -16.760 1.00 85.38 84 ASP A CA 1
ATOM 617 C C . ASP A 1 84 ? -1.727 -7.102 -15.846 1.00 85.38 84 ASP A C 1
ATOM 619 O O . ASP A 1 84 ? -1.817 -8.077 -15.096 1.00 85.38 84 ASP A O 1
ATOM 623 N N . ARG A 1 85 ? -0.663 -6.285 -15.815 1.00 84.19 85 ARG A N 1
ATOM 624 C CA . ARG A 1 85 ? 0.462 -6.463 -14.882 1.00 84.19 85 ARG A CA 1
ATOM 625 C C . ARG A 1 85 ? 0.007 -6.416 -13.424 1.00 84.19 85 ARG A C 1
ATOM 627 O O . ARG A 1 85 ? 0.443 -7.236 -12.616 1.00 84.19 85 ARG A O 1
ATOM 634 N N . LEU A 1 86 ? -0.878 -5.480 -13.074 1.00 86.50 86 LEU A N 1
ATOM 635 C CA . LEU A 1 86 ? -1.429 -5.402 -11.722 1.00 86.50 86 LEU A CA 1
ATOM 636 C C . LEU A 1 86 ? -2.320 -6.610 -11.394 1.00 86.50 86 LEU A C 1
ATOM 638 O O . LEU A 1 86 ? -2.223 -7.140 -10.290 1.00 86.50 86 LEU A O 1
ATOM 642 N N . ALA A 1 87 ? -3.158 -7.060 -12.328 1.00 88.31 87 ALA A N 1
ATOM 643 C CA . ALA A 1 87 ? -4.024 -8.220 -12.137 1.00 88.31 87 ALA A CA 1
ATOM 644 C C . ALA A 1 87 ? -3.206 -9.498 -11.892 1.00 88.31 87 ALA A C 1
ATOM 646 O O . ALA A 1 87 ? -3.447 -10.195 -10.908 1.00 88.31 87 ALA A O 1
ATOM 647 N N . ALA A 1 88 ? -2.177 -9.743 -12.709 1.00 89.50 88 ALA A N 1
ATOM 648 C CA . ALA A 1 88 ? -1.259 -10.864 -12.518 1.00 89.50 88 ALA A CA 1
ATOM 649 C C . ALA A 1 88 ? -0.550 -10.794 -11.154 1.00 89.50 88 ALA A C 1
ATOM 651 O O . ALA A 1 88 ? -0.505 -11.778 -10.416 1.00 89.50 88 ALA A O 1
ATOM 652 N N . ALA A 1 89 ? -0.063 -9.611 -10.771 1.00 91.25 89 ALA A N 1
ATOM 653 C CA . ALA A 1 89 ? 0.575 -9.408 -9.476 1.00 91.25 89 ALA A CA 1
ATOM 654 C C . ALA A 1 89 ? -0.387 -9.628 -8.293 1.00 91.25 89 ALA A C 1
ATOM 656 O O . ALA A 1 89 ? 0.023 -10.138 -7.250 1.00 91.25 89 ALA A O 1
ATOM 657 N N . GLU A 1 90 ? -1.666 -9.267 -8.422 1.00 94.06 90 GLU A N 1
ATOM 658 C CA . GLU A 1 90 ? -2.679 -9.581 -7.410 1.00 94.06 90 GLU A CA 1
ATOM 659 C C . GLU A 1 90 ? -2.887 -11.082 -7.252 1.00 94.06 90 GLU A C 1
ATOM 661 O O . GLU A 1 90 ? -2.966 -11.558 -6.118 1.00 94.06 90 GLU A O 1
ATOM 666 N N . ASP A 1 91 ? -2.944 -11.826 -8.353 1.00 96.12 91 ASP A N 1
ATOM 667 C CA . ASP A 1 91 ? -3.109 -13.277 -8.312 1.00 96.12 91 ASP A CA 1
ATOM 668 C C . ASP A 1 91 ? -1.899 -13.966 -7.679 1.00 96.12 91 ASP A C 1
ATOM 670 O O . ASP A 1 91 ? -2.069 -14.838 -6.826 1.00 96.12 91 ASP A O 1
ATOM 674 N N . GLU A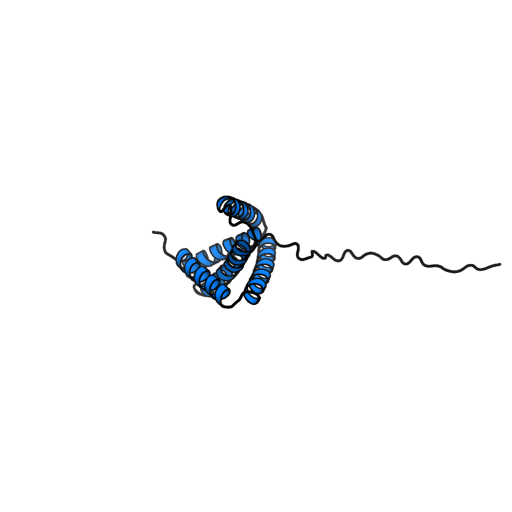 1 92 ? -0.682 -13.515 -7.988 1.00 95.38 92 GLU A N 1
ATOM 675 C CA . GLU A 1 92 ? 0.529 -13.978 -7.304 1.00 95.38 92 GLU A CA 1
ATOM 676 C C . GLU A 1 92 ? 0.483 -13.707 -5.798 1.00 95.38 92 GLU A C 1
ATOM 678 O O . GLU A 1 92 ? 0.832 -14.570 -4.994 1.00 95.38 92 GLU A O 1
ATOM 683 N N . VAL A 1 93 ? 0.063 -12.504 -5.389 1.00 96.06 93 VAL A N 1
ATOM 684 C CA . VAL A 1 93 ? 0.002 -12.149 -3.966 1.00 96.06 93 VAL A CA 1
ATOM 685 C C . VAL A 1 93 ? -1.077 -12.954 -3.241 1.00 96.06 93 VAL A C 1
ATOM 687 O O . VAL A 1 93 ? -0.847 -13.362 -2.104 1.00 96.06 93 VAL A O 1
ATOM 690 N N . ARG A 1 94 ? -2.221 -13.237 -3.878 1.00 96.50 94 ARG A N 1
ATOM 691 C CA . ARG A 1 94 ? -3.278 -14.094 -3.307 1.00 96.50 94 ARG A CA 1
ATOM 692 C C . ARG A 1 94 ? -2.821 -15.536 -3.077 1.00 96.50 94 ARG A C 1
ATOM 694 O O . ARG A 1 94 ? -3.391 -16.210 -2.226 1.00 96.50 94 ARG A O 1
ATOM 701 N N . GLN A 1 95 ? -1.815 -16.005 -3.814 1.00 97.19 95 GLN A N 1
ATOM 702 C CA . GLN A 1 95 ? -1.229 -17.337 -3.633 1.00 97.19 95 GLN A CA 1
ATOM 703 C C . GLN A 1 95 ? -0.222 -17.406 -2.475 1.00 97.19 95 GLN A C 1
ATOM 705 O O . GLN A 1 95 ? 0.171 -18.504 -2.080 1.00 97.19 95 GLN A O 1
ATOM 710 N N . LEU A 1 96 ? 0.205 -16.264 -1.925 1.00 95.94 96 LEU A N 1
ATOM 711 C CA . LEU A 1 96 ? 1.105 -16.231 -0.777 1.00 95.94 96 LEU A CA 1
ATOM 712 C C . LEU A 1 96 ? 0.379 -16.644 0.503 1.00 95.94 96 LEU A C 1
ATOM 714 O O . LEU A 1 96 ? -0.772 -16.276 0.741 1.00 95.94 96 LEU A O 1
ATOM 718 N N . ASP A 1 97 ? 1.095 -17.334 1.387 1.00 96.50 97 ASP A N 1
ATOM 719 C CA . ASP A 1 97 ? 0.605 -17.540 2.744 1.00 96.50 97 ASP A CA 1
ATOM 720 C C . ASP A 1 97 ? 0.625 -16.230 3.561 1.00 96.50 97 ASP A C 1
ATOM 722 O O . ASP A 1 97 ? 1.227 -15.213 3.194 1.00 96.50 97 ASP A O 1
ATOM 726 N N . ALA A 1 98 ? -0.058 -16.232 4.709 1.00 93.69 98 ALA A N 1
ATOM 727 C CA . ALA A 1 98 ? -0.190 -15.025 5.519 1.00 93.69 98 ALA A CA 1
ATOM 728 C C . ALA A 1 98 ? 1.167 -14.467 6.023 1.00 93.69 98 ALA A C 1
ATOM 730 O O . ALA A 1 98 ? 1.347 -13.244 5.997 1.00 93.69 98 ALA A O 1
ATOM 731 N N . PRO A 1 99 ? 2.136 -15.284 6.491 1.00 96.25 99 PRO A N 1
ATOM 732 C CA . PRO A 1 99 ? 3.494 -14.811 6.772 1.00 96.25 99 PRO A CA 1
ATOM 733 C C . PRO A 1 99 ? 4.190 -14.138 5.579 1.00 96.25 99 PRO A C 1
ATOM 735 O O . PRO A 1 99 ? 4.747 -13.049 5.744 1.00 96.25 99 PRO A O 1
ATOM 738 N N . GLN A 1 100 ? 4.132 -14.740 4.392 1.00 97.12 100 GLN A N 1
ATOM 739 C CA . GLN A 1 100 ? 4.757 -14.232 3.172 1.00 97.12 100 GLN A CA 1
ATOM 740 C C . GLN A 1 100 ? 4.123 -12.916 2.719 1.00 97.12 100 GLN A C 1
ATOM 742 O O . GLN A 1 100 ? 4.840 -11.946 2.460 1.00 97.12 100 GLN A O 1
ATOM 747 N N . ALA A 1 101 ? 2.790 -12.842 2.696 1.00 95.56 101 ALA A N 1
ATOM 748 C CA . ALA A 1 101 ? 2.062 -11.627 2.350 1.00 95.56 101 ALA A CA 1
ATOM 749 C C . ALA A 1 101 ? 2.391 -10.479 3.320 1.00 95.56 101 ALA A C 1
ATOM 751 O O . ALA A 1 101 ? 2.639 -9.351 2.891 1.00 95.56 101 ALA A O 1
ATOM 752 N N . ARG A 1 102 ? 2.488 -10.760 4.630 1.00 96.31 102 ARG A N 1
ATOM 753 C CA . ARG A 1 102 ? 2.911 -9.760 5.627 1.00 96.31 102 ARG A CA 1
ATOM 754 C C . ARG A 1 102 ? 4.342 -9.281 5.393 1.00 96.31 102 ARG A C 1
ATOM 756 O O . ARG A 1 102 ? 4.575 -8.076 5.447 1.00 96.31 102 ARG A O 1
ATOM 763 N N . ALA A 1 103 ? 5.278 -10.188 5.118 1.00 96.75 103 ALA A N 1
ATOM 764 C CA . ALA A 1 103 ? 6.668 -9.829 4.842 1.00 96.75 103 ALA A CA 1
ATOM 765 C C . ALA A 1 103 ? 6.800 -8.981 3.565 1.00 96.75 103 ALA A C 1
ATOM 767 O O . ALA A 1 103 ? 7.531 -7.988 3.548 1.00 96.75 103 ALA A O 1
ATOM 768 N N . LEU A 1 104 ? 6.063 -9.332 2.505 1.00 96.62 104 LEU A N 1
ATOM 769 C CA . LEU A 1 104 ? 5.990 -8.537 1.280 1.00 96.62 104 LEU A CA 1
ATOM 770 C C . LEU A 1 104 ? 5.410 -7.146 1.558 1.00 96.62 104 LEU A C 1
ATOM 772 O O . LEU A 1 104 ? 6.025 -6.148 1.188 1.00 96.62 104 LEU A O 1
ATOM 776 N N . ARG A 1 105 ? 4.291 -7.070 2.286 1.00 97.06 105 ARG A N 1
ATOM 777 C CA . ARG A 1 105 ? 3.660 -5.805 2.678 1.00 97.06 105 ARG A CA 1
ATOM 778 C C . ARG A 1 105 ? 4.621 -4.904 3.445 1.00 97.06 105 ARG A C 1
ATOM 780 O O . ARG A 1 105 ? 4.717 -3.728 3.118 1.00 97.06 105 ARG A O 1
ATOM 787 N N . THR A 1 106 ? 5.345 -5.436 4.431 1.00 97.38 106 THR A N 1
ATOM 788 C CA . THR A 1 106 ? 6.319 -4.655 5.207 1.00 97.38 106 THR A CA 1
ATOM 789 C C . THR A 1 106 ? 7.393 -4.063 4.299 1.00 97.38 106 THR A C 1
ATOM 791 O O . THR A 1 106 ? 7.605 -2.852 4.336 1.00 97.38 106 THR A O 1
ATOM 794 N N . ARG A 1 107 ? 8.002 -4.868 3.418 1.00 96.50 107 ARG A N 1
ATOM 795 C CA . ARG A 1 107 ? 9.012 -4.365 2.471 1.00 96.50 107 ARG A CA 1
ATOM 796 C C . ARG A 1 107 ? 8.454 -3.273 1.556 1.00 96.50 107 ARG A C 1
ATOM 798 O O . ARG A 1 107 ? 9.060 -2.212 1.444 1.00 96.50 107 ARG A O 1
ATOM 805 N N . CYS A 1 108 ? 7.273 -3.491 0.980 1.00 95.75 108 CYS A N 1
ATOM 806 C CA . CYS A 1 108 ? 6.627 -2.516 0.102 1.00 95.75 108 CYS A CA 1
ATOM 807 C C . CYS A 1 108 ? 6.223 -1.230 0.833 1.00 95.75 108 CYS A C 1
ATOM 809 O O . CYS A 1 108 ? 6.367 -0.147 0.274 1.00 95.75 108 CYS A O 1
ATOM 811 N N . SER A 1 109 ? 5.772 -1.316 2.089 1.00 96.12 109 SER A N 1
ATOM 812 C CA . SER A 1 109 ? 5.476 -0.128 2.899 1.00 96.12 109 SER A CA 1
ATOM 813 C C . SER A 1 109 ? 6.731 0.703 3.175 1.00 96.12 109 SER A C 1
ATOM 815 O O . SER A 1 109 ? 6.704 1.915 2.985 1.00 96.12 109 SER A O 1
ATOM 817 N N . THR A 1 110 ? 7.855 0.060 3.510 1.00 96.00 110 THR A N 1
ATOM 818 C CA . THR A 1 110 ? 9.137 0.748 3.711 1.00 96.00 110 THR A CA 1
ATOM 819 C C . THR A 1 110 ? 9.618 1.422 2.428 1.00 96.00 110 THR A C 1
ATOM 821 O O . THR A 1 110 ? 10.019 2.581 2.464 1.00 96.00 110 THR A O 1
ATOM 824 N N . GLN A 1 111 ? 9.527 0.734 1.287 1.00 93.94 111 GLN A N 1
ATOM 825 C CA . GLN A 1 111 ? 9.899 1.304 -0.007 1.00 93.94 111 GLN A CA 1
ATOM 826 C C . GLN A 1 111 ? 9.005 2.495 -0.386 1.00 93.94 111 GLN A C 1
ATOM 828 O O . GLN A 1 111 ? 9.518 3.526 -0.814 1.00 93.94 111 GLN A O 1
ATOM 833 N N . ALA A 1 112 ? 7.689 2.406 -0.171 1.00 93.31 112 ALA A N 1
ATOM 834 C CA . ALA A 1 112 ? 6.781 3.530 -0.391 1.00 93.31 112 ALA A CA 1
ATOM 835 C C . ALA A 1 112 ? 7.103 4.734 0.504 1.00 93.31 112 ALA A C 1
ATOM 837 O O . ALA A 1 112 ? 7.056 5.875 0.043 1.00 93.31 112 ALA A O 1
ATOM 838 N N . ASP A 1 113 ? 7.461 4.496 1.767 1.00 94.75 113 ASP A N 1
ATOM 839 C CA . ASP A 1 113 ? 7.867 5.565 2.678 1.00 94.75 113 ASP A CA 1
ATOM 840 C C . ASP A 1 113 ? 9.163 6.237 2.192 1.00 94.75 113 ASP A C 1
ATOM 842 O O . ASP A 1 113 ? 9.273 7.463 2.248 1.00 94.75 113 ASP A O 1
ATOM 846 N N . THR A 1 114 ? 10.113 5.473 1.638 1.00 93.00 114 THR A N 1
ATOM 847 C CA . THR A 1 114 ? 11.310 6.023 0.978 1.00 93.00 114 THR A CA 1
ATOM 848 C C . THR A 1 114 ? 10.951 6.876 -0.242 1.00 93.00 114 THR A C 1
ATOM 850 O O . THR A 1 114 ? 11.434 8.005 -0.343 1.00 93.00 114 THR A O 1
ATOM 853 N N . LEU A 1 115 ? 10.063 6.399 -1.123 1.00 90.31 115 LEU A N 1
ATOM 854 C CA . LEU A 1 115 ? 9.583 7.172 -2.279 1.00 90.31 115 LEU A CA 1
ATOM 855 C C . LEU A 1 115 ? 8.943 8.495 -1.834 1.00 90.31 115 LEU A C 1
ATOM 857 O O . LEU A 1 115 ? 9.240 9.558 -2.376 1.00 90.31 115 LEU A O 1
ATOM 861 N N . MET A 1 116 ? 8.115 8.456 -0.788 1.00 91.56 116 MET A N 1
ATOM 862 C CA . MET A 1 116 ? 7.466 9.646 -0.237 1.00 91.56 116 MET A CA 1
ATOM 863 C C . MET A 1 116 ? 8.452 10.633 0.396 1.00 91.56 116 MET A C 1
ATOM 865 O O . MET A 1 116 ? 8.243 11.841 0.293 1.00 91.56 116 MET A O 1
ATOM 869 N N . GLN A 1 117 ? 9.520 10.154 1.039 1.00 92.50 117 GLN A N 1
ATOM 870 C CA . GLN A 1 117 ? 10.570 11.014 1.598 1.00 92.50 117 GLN A CA 1
ATOM 871 C C . GLN A 1 117 ? 11.377 11.725 0.506 1.00 92.50 117 GLN A C 1
ATOM 873 O O . GLN A 1 117 ? 11.765 12.879 0.688 1.00 92.50 117 GLN A O 1
ATOM 878 N N . GLN A 1 118 ? 11.601 11.055 -0.624 1.00 90.06 118 GLN A N 1
ATOM 879 C CA . GLN A 1 118 ? 12.327 11.602 -1.772 1.00 90.06 118 GLN A CA 1
ATOM 880 C C . GLN A 1 118 ? 11.455 12.526 -2.637 1.00 90.06 118 GLN A C 1
ATOM 882 O O . GLN A 1 118 ? 11.976 13.393 -3.340 1.00 90.06 118 GLN A O 1
ATOM 887 N N . ALA A 1 119 ? 10.128 12.389 -2.563 1.00 87.12 119 ALA A N 1
ATOM 888 C CA . ALA A 1 119 ? 9.201 13.172 -3.365 1.00 87.12 119 ALA A CA 1
ATOM 889 C C . ALA A 1 119 ? 9.144 14.665 -2.944 1.00 87.12 119 ALA A C 1
ATOM 891 O O . ALA A 1 119 ? 8.947 14.995 -1.759 1.00 87.12 119 ALA A O 1
ATOM 892 N N . PRO A 1 120 ? 9.218 15.621 -3.897 1.00 89.50 120 PRO A N 1
ATOM 893 C CA . PRO A 1 120 ? 8.967 17.032 -3.628 1.00 89.50 120 PRO A CA 1
ATOM 894 C C . PRO A 1 120 ? 7.579 17.261 -3.017 1.00 89.50 120 PRO A C 1
ATOM 896 O O . PRO A 1 120 ? 6.629 16.506 -3.230 1.00 89.50 120 PRO A O 1
ATOM 899 N N . GLY A 1 121 ? 7.437 18.351 -2.257 1.00 90.88 121 GLY A N 1
ATOM 900 C CA . GLY A 1 121 ? 6.222 18.620 -1.478 1.00 90.88 121 GLY A CA 1
ATOM 901 C C . GLY A 1 121 ? 4.929 18.668 -2.304 1.00 90.88 121 GLY A C 1
ATOM 902 O O . GLY A 1 121 ? 3.870 18.310 -1.795 1.00 90.88 121 GLY A O 1
ATOM 903 N N . TRP A 1 122 ? 4.995 19.065 -3.578 1.00 89.12 122 TRP A N 1
ATOM 904 C CA . TRP A 1 122 ? 3.828 19.071 -4.463 1.00 89.12 122 TRP A CA 1
ATOM 905 C C . TRP A 1 122 ? 3.387 17.654 -4.869 1.00 89.12 122 TRP A C 1
ATOM 907 O O . TRP A 1 122 ? 2.188 17.391 -4.884 1.00 89.12 122 TRP A O 1
ATOM 917 N N . GLN A 1 123 ? 4.320 16.723 -5.110 1.00 87.81 123 GLN A N 1
ATOM 918 C CA . GLN A 1 123 ? 3.994 15.320 -5.402 1.00 87.81 123 GLN A CA 1
ATOM 919 C C . GLN A 1 123 ? 3.360 14.647 -4.188 1.00 87.81 123 GLN A C 1
ATOM 921 O O . GLN A 1 123 ? 2.341 13.974 -4.318 1.00 87.81 123 GLN A O 1
ATOM 926 N N . ARG A 1 124 ? 3.892 14.909 -2.987 1.00 91.88 124 ARG A N 1
ATOM 927 C CA . ARG A 1 124 ? 3.295 14.417 -1.737 1.00 91.88 124 ARG A CA 1
ATOM 928 C C . ARG A 1 124 ? 1.844 14.872 -1.572 1.00 91.88 124 ARG A C 1
ATOM 930 O O . ARG A 1 124 ? 0.998 14.061 -1.213 1.00 91.88 124 ARG A O 1
ATOM 937 N N . LYS A 1 125 ? 1.531 16.129 -1.915 1.00 92.44 125 LYS A N 1
ATOM 938 C CA . LYS A 1 125 ? 0.145 16.631 -1.914 1.00 92.44 125 LYS A CA 1
ATOM 939 C C . LYS A 1 125 ? -0.744 15.894 -2.916 1.00 92.44 125 LYS A C 1
ATOM 941 O O . LYS A 1 125 ? -1.882 15.580 -2.584 1.00 92.44 125 LYS A O 1
ATOM 946 N N . VAL A 1 126 ? -0.249 15.606 -4.122 1.00 91.19 126 VAL A N 1
ATOM 947 C CA . VAL A 1 126 ? -1.000 14.818 -5.117 1.00 91.19 126 VAL A CA 1
ATOM 948 C C . VAL A 1 126 ? -1.304 13.419 -4.575 1.00 91.19 126 VAL A C 1
ATOM 950 O O . VAL A 1 126 ? -2.456 12.989 -4.620 1.00 91.19 126 VAL A O 1
ATOM 953 N N . VAL A 1 127 ? -0.306 12.751 -3.988 1.00 92.31 127 VAL A N 1
ATOM 954 C CA . VAL A 1 127 ? -0.469 11.446 -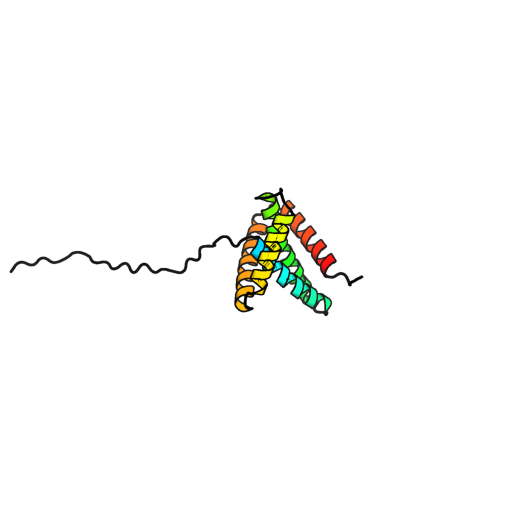3.328 1.00 92.31 127 VAL A CA 1
ATOM 955 C C . VAL A 1 127 ? -1.495 11.519 -2.193 1.00 92.31 127 VAL A C 1
ATOM 957 O O . VAL A 1 127 ? -2.387 10.674 -2.116 1.00 92.31 127 VAL A O 1
ATOM 960 N N . ASP A 1 128 ? -1.426 12.549 -1.347 1.00 94.44 128 ASP A N 1
ATOM 961 C CA . ASP A 1 128 ? -2.380 12.772 -0.258 1.00 94.44 128 ASP A CA 1
ATOM 962 C C . ASP A 1 128 ? -3.817 12.931 -0.765 1.00 94.44 128 ASP A C 1
ATOM 964 O O . ASP A 1 128 ? -4.729 12.264 -0.270 1.00 94.44 128 ASP A O 1
ATOM 968 N N . HIS A 1 129 ? -4.026 13.787 -1.767 1.00 93.94 129 HIS A N 1
ATOM 969 C CA . HIS A 1 129 ? -5.344 14.010 -2.356 1.00 93.94 129 HIS A CA 1
ATOM 970 C C . HIS A 1 129 ? -5.899 12.740 -2.999 1.00 93.94 129 HIS A C 1
ATOM 972 O O . HIS A 1 129 ? -7.070 12.408 -2.795 1.00 93.94 129 HIS A O 1
ATOM 978 N N . PHE A 1 130 ? -5.063 12.001 -3.730 1.00 93.00 130 PHE A N 1
ATOM 979 C CA . PHE A 1 130 ? -5.453 10.729 -4.324 1.00 93.00 130 PHE A CA 1
ATOM 980 C C . PHE A 1 130 ? -5.858 9.709 -3.252 1.00 93.00 130 PHE A C 1
ATOM 982 O O . PHE A 1 130 ? -6.933 9.112 -3.345 1.00 93.00 130 PHE A O 1
ATOM 989 N N . ALA A 1 131 ? -5.052 9.546 -2.198 1.00 96.00 131 ALA A N 1
ATOM 990 C CA . ALA A 1 131 ? -5.328 8.606 -1.114 1.00 96.00 131 ALA A CA 1
ATOM 991 C C . ALA A 1 131 ? -6.633 8.945 -0.375 1.00 96.00 131 ALA A C 1
ATOM 993 O O . ALA A 1 131 ? -7.453 8.059 -0.126 1.00 96.00 131 ALA A O 1
ATOM 994 N N . GLN A 1 132 ? -6.879 10.227 -0.092 1.00 97.19 132 GLN A N 1
ATOM 995 C CA . GLN A 1 132 ? -8.129 10.692 0.519 1.00 97.19 132 GLN A CA 1
ATOM 996 C C . GLN A 1 132 ? -9.342 10.438 -0.383 1.00 97.19 132 GLN A C 1
ATOM 998 O O . GLN A 1 132 ? -10.365 9.922 0.078 1.00 97.19 132 GLN A O 1
ATOM 1003 N N . ALA A 1 133 ? -9.237 10.760 -1.676 1.00 95.81 133 ALA A N 1
ATOM 1004 C CA . ALA A 1 133 ? -10.306 10.518 -2.641 1.00 95.81 133 ALA A CA 1
ATOM 1005 C C . ALA A 1 133 ? -10.615 9.020 -2.766 1.00 95.81 133 ALA A C 1
ATOM 1007 O O . ALA A 1 133 ? -11.783 8.622 -2.791 1.00 95.81 133 ALA A O 1
ATOM 1008 N N . ARG A 1 134 ? -9.578 8.175 -2.787 1.00 95.31 134 ARG A N 1
ATOM 1009 C CA . ARG A 1 134 ? -9.734 6.721 -2.824 1.00 95.31 134 ARG A CA 1
ATOM 1010 C C . ARG A 1 134 ? -10.371 6.187 -1.547 1.00 95.31 134 ARG A C 1
ATOM 1012 O O . ARG A 1 134 ? -11.293 5.385 -1.651 1.00 95.31 134 ARG A O 1
ATOM 1019 N N . MET A 1 135 ? -9.953 6.659 -0.373 1.00 97.38 135 MET A N 1
ATOM 1020 C CA . MET A 1 135 ? -10.560 6.276 0.904 1.00 97.38 135 MET A CA 1
ATOM 1021 C C . MET A 1 135 ? -12.045 6.643 0.939 1.00 97.38 135 MET A C 1
ATOM 1023 O O . MET A 1 135 ? -12.873 5.811 1.300 1.00 97.38 135 MET A O 1
ATOM 1027 N N . LYS A 1 136 ? -12.399 7.860 0.502 1.00 97.00 136 LYS A N 1
ATOM 1028 C CA . LYS A 1 136 ? -13.797 8.291 0.398 1.00 97.00 136 LYS A CA 1
ATOM 1029 C C . LYS A 1 136 ? -14.601 7.337 -0.484 1.00 97.00 136 LYS A C 1
ATOM 1031 O O . LYS A 1 136 ? -15.659 6.899 -0.055 1.00 97.00 136 LYS A O 1
ATOM 1036 N N . LYS A 1 137 ? -14.091 6.986 -1.672 1.00 95.56 137 LYS A N 1
ATOM 1037 C CA . LYS A 1 137 ? -14.746 6.024 -2.576 1.00 95.56 137 LYS A CA 1
ATOM 1038 C C . LYS A 1 137 ? -14.878 4.634 -1.953 1.00 95.56 137 LYS A C 1
ATOM 1040 O O . LYS A 1 137 ? -15.932 4.024 -2.046 1.00 95.56 137 LYS A O 1
ATOM 1045 N N . LEU A 1 138 ? -13.821 4.135 -1.312 1.00 95.12 138 LEU A N 1
ATOM 1046 C CA . LEU A 1 138 ? -13.829 2.813 -0.686 1.00 95.12 138 LEU A CA 1
ATOM 1047 C C . LEU A 1 138 ? -14.854 2.718 0.437 1.00 95.12 138 LEU A C 1
ATOM 1049 O O . LEU A 1 138 ? -15.471 1.673 0.567 1.00 95.12 138 LEU A O 1
ATOM 1053 N N . LEU A 1 139 ? -15.042 3.780 1.222 1.00 96.12 139 LEU A N 1
ATOM 1054 C CA . LEU A 1 139 ? -15.937 3.799 2.382 1.00 96.12 139 LEU A CA 1
ATOM 1055 C C . LEU A 1 139 ? -17.363 4.275 2.067 1.00 96.12 139 LEU A C 1
ATOM 1057 O O . LEU A 1 139 ? -18.171 4.399 2.986 1.00 96.12 139 LEU A O 1
ATOM 1061 N N . GLN A 1 140 ? -17.685 4.559 0.804 1.00 92.00 140 GLN A N 1
ATOM 1062 C CA . GLN A 1 140 ? -19.058 4.867 0.411 1.00 92.00 140 GLN A CA 1
ATOM 1063 C C . GLN A 1 140 ? -19.957 3.623 0.555 1.00 92.00 140 GLN A C 1
ATOM 1065 O O . GLN A 1 140 ? -19.495 2.508 0.285 1.00 92.00 140 GLN A O 1
ATOM 1070 N N . PRO A 1 141 ? -21.226 3.790 0.980 1.00 77.75 141 PRO A N 1
ATOM 1071 C CA . PRO A 1 141 ? -22.215 2.717 0.929 1.00 77.75 141 PRO A CA 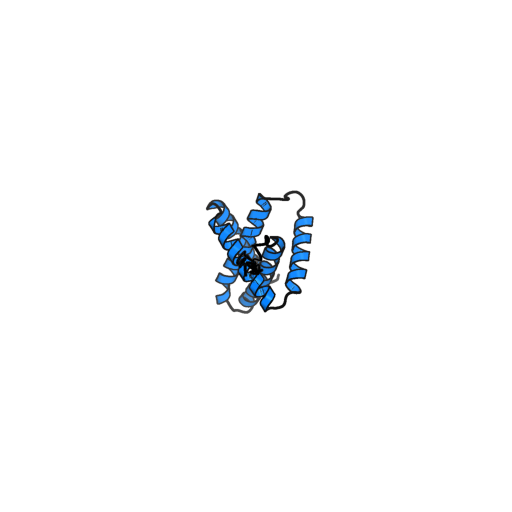1
ATOM 1072 C C . PRO A 1 141 ? -22.409 2.229 -0.517 1.00 77.75 141 PRO A C 1
ATOM 1074 O O . PRO A 1 141 ? -22.321 3.054 -1.431 1.00 77.75 141 PRO A O 1
ATOM 1077 N N . PRO A 1 142 ? -22.673 0.930 -0.746 1.00 69.44 142 PRO A N 1
ATOM 1078 C CA . PRO A 1 142 ? -23.105 0.460 -2.059 1.00 69.44 142 PRO A CA 1
ATOM 1079 C C . PRO A 1 142 ? -24.419 1.161 -2.447 1.00 69.44 142 PRO A C 1
ATOM 1081 O O . PRO A 1 142 ? -25.297 1.330 -1.599 1.00 69.44 142 PRO A O 1
ATOM 1084 N N . HIS A 1 143 ? -24.501 1.624 -3.697 1.00 52.16 143 HIS A N 1
ATOM 1085 C CA . HIS A 1 143 ? -25.708 2.212 -4.286 1.00 52.16 143 HIS A CA 1
ATOM 1086 C C . HIS A 1 143 ? -26.730 1.139 -4.651 1.00 52.16 143 HIS A C 1
ATOM 1088 O O . HIS A 1 143 ? -26.291 0.048 -5.081 1.00 52.16 143 HIS A O 1
#

pLDDT: mean 81.18, std 21.05, range [32.41, 98.44]